Protein AF-A0AAV9AKY5-F1 (afdb_monomer)

Secondary structure (DSSP, 8-state):
----PPPTT-TT-EEEEEEEEE---TTSS----EEEEEETTEEEEEEE--TT-EEEEEEEEE-SSS---EEEEEEEES----SEEEEEE--GGGTTTTTT-BTTB-EE-------S-SS-----

Sequence (124 aa):
MKETKPHAWFASKKYLVRVVLFYGNYDGLDNPPEFELYVGVDHWTTTTVGRGKEKAYEVVMVARTETVSVCVVNTKKGTPYLSAIELRPLGDGGSSLYAAATEDTCLRLVARHNYAPLTEKKTR

Mean predicted aligned error: 7.84 Å

pLDDT: mean 86.22, std 16.0, range [32.88, 98.5]

InterPro domains:
  IPR024788 Malectin-like domain [PF12819] (12-117)

Radius of gyration: 18.37 Å; Cα contacts (8 Å, |Δi|>4): 212; chains: 1; bounding box: 49×57×39 Å

Foldseek 3Di:
DDPDDPDVVLPFWKKKKKFKDACQCPVVPQFWFWWWKDKPPHTQDIDTAHHGDMDMKIKIARDPDPDIDIDIGHPVRDDDDTPDIDIGTPPPVVCVPPVVHDNPDMDIDPDDDDPDDPDDPPDD

Structure (mmCIF, N/CA/C/O backbone):
data_AF-A0AAV9AKY5-F1
#
_entry.id   AF-A0AAV9AKY5-F1
#
loop_
_atom_site.group_PDB
_atom_site.id
_atom_site.type_symbol
_atom_site.label_atom_id
_atom_site.label_alt_id
_atom_site.label_comp_id
_atom_site.label_asym_id
_atom_site.label_entity_id
_atom_site.label_seq_id
_atom_site.pdbx_PDB_ins_code
_atom_site.Cartn_x
_atom_site.Cartn_y
_atom_site.Cartn_z
_atom_site.occupancy
_atom_site.B_iso_or_equiv
_atom_site.auth_seq_id
_atom_site.auth_comp_id
_atom_site.auth_asym_id
_atom_site.auth_atom_id
_atom_site.pdbx_PDB_model_num
ATOM 1 N N . MET A 1 1 ? 4.614 28.261 19.248 1.00 37.91 1 MET A N 1
ATOM 2 C CA . MET A 1 1 ? 4.718 26.812 18.971 1.00 37.91 1 MET A CA 1
ATOM 3 C C . MET A 1 1 ? 6.139 26.573 18.495 1.00 37.91 1 MET A C 1
ATOM 5 O O . MET A 1 1 ? 6.581 27.317 17.632 1.00 37.91 1 MET A O 1
ATOM 9 N N . LYS A 1 2 ? 6.904 25.693 19.147 1.00 32.88 2 LYS A N 1
ATOM 10 C CA . LYS A 1 2 ? 8.306 25.455 18.777 1.00 32.88 2 LYS A CA 1
ATOM 11 C C . LYS A 1 2 ? 8.331 24.328 17.751 1.00 32.88 2 LYS A C 1
ATOM 13 O O . LYS A 1 2 ? 7.910 23.225 18.079 1.00 32.88 2 LYS A O 1
ATOM 18 N N . GLU A 1 3 ? 8.801 24.612 16.543 1.00 42.66 3 GLU A N 1
ATOM 19 C CA . GLU A 1 3 ? 9.197 23.569 15.600 1.00 42.66 3 GLU A CA 1
ATOM 20 C C . GLU A 1 3 ? 10.328 22.758 16.233 1.00 42.66 3 GLU A C 1
ATOM 22 O O . GLU A 1 3 ? 11.429 23.256 16.482 1.00 42.66 3 GLU A O 1
ATOM 27 N N . THR A 1 4 ? 10.044 21.501 16.547 1.00 54.22 4 THR A N 1
ATOM 28 C CA . THR A 1 4 ? 11.067 20.523 16.891 1.00 54.22 4 THR A CA 1
ATOM 29 C C . THR A 1 4 ? 11.760 20.115 15.601 1.00 54.22 4 THR A C 1
ATOM 31 O O . THR A 1 4 ? 11.161 19.449 14.758 1.00 54.22 4 THR A O 1
ATOM 34 N N . LYS A 1 5 ? 13.022 20.523 15.436 1.00 45.28 5 LYS A N 1
ATOM 35 C CA . LYS A 1 5 ? 13.882 20.009 14.366 1.00 45.28 5 LYS A CA 1
ATOM 36 C C . LYS A 1 5 ? 13.920 18.476 14.456 1.00 45.28 5 LYS A C 1
ATOM 38 O O . LYS A 1 5 ? 14.198 17.971 15.547 1.00 45.28 5 LYS A O 1
ATOM 43 N N . PRO A 1 6 ? 13.665 17.735 13.365 1.00 54.16 6 PRO A N 1
ATOM 44 C CA . PRO A 1 6 ? 13.803 16.287 13.388 1.00 54.16 6 PRO A CA 1
ATOM 45 C C . PRO A 1 6 ? 15.248 15.917 13.750 1.00 54.16 6 PRO A C 1
ATOM 47 O O . PRO A 1 6 ? 16.206 16.517 13.257 1.00 54.16 6 PRO A O 1
ATOM 50 N N . HIS A 1 7 ? 15.405 14.955 14.661 1.00 48.97 7 HIS A N 1
ATOM 51 C CA . HIS A 1 7 ? 16.712 14.440 15.061 1.00 48.97 7 HIS A CA 1
ATOM 52 C C . HIS A 1 7 ? 17.438 13.873 13.827 1.00 48.97 7 HIS A C 1
ATOM 54 O O . HIS A 1 7 ? 16.904 13.027 13.110 1.00 48.97 7 HIS A O 1
ATOM 60 N N . ALA A 1 8 ? 18.673 14.328 13.596 1.00 48.06 8 ALA A N 1
ATOM 61 C CA . ALA A 1 8 ? 19.461 14.128 12.374 1.00 48.06 8 ALA A CA 1
ATOM 62 C C . ALA A 1 8 ? 19.927 12.678 12.078 1.00 48.06 8 ALA A C 1
ATOM 64 O O . ALA A 1 8 ? 20.847 12.482 11.291 1.00 48.06 8 ALA A O 1
ATOM 65 N N . TRP A 1 9 ? 19.301 11.653 12.663 1.00 48.50 9 TRP A N 1
ATOM 66 C CA . TRP A 1 9 ? 19.495 10.246 12.278 1.00 48.50 9 TRP A CA 1
ATOM 67 C C . TRP A 1 9 ? 18.325 9.676 11.454 1.00 48.50 9 TRP A C 1
ATOM 69 O O . TRP A 1 9 ? 18.459 8.611 10.852 1.00 48.50 9 TRP A O 1
ATOM 79 N N . PHE A 1 10 ? 17.193 10.389 11.381 1.00 46.19 10 PHE A N 1
ATOM 80 C CA . PHE A 1 10 ? 16.037 10.012 10.555 1.00 46.19 10 PHE A CA 1
ATOM 81 C C . PHE A 1 10 ? 16.149 10.426 9.086 1.00 46.19 10 PHE A C 1
ATOM 83 O O . PHE A 1 10 ? 15.226 10.154 8.321 1.00 46.19 10 PHE A O 1
ATOM 90 N N . ALA A 1 11 ? 17.255 11.060 8.685 1.00 49.91 11 ALA A N 1
ATOM 91 C CA . ALA A 1 11 ? 17.459 11.548 7.327 1.00 49.91 11 ALA A CA 1
ATOM 92 C C . ALA A 1 11 ? 17.107 10.469 6.280 1.00 49.91 11 ALA A C 1
ATOM 94 O O . ALA A 1 11 ? 17.794 9.458 6.135 1.00 49.91 11 ALA A O 1
ATOM 95 N N . SER A 1 12 ? 15.994 10.700 5.582 1.00 66.38 12 SER A N 1
ATOM 96 C CA . SER A 1 12 ? 15.617 10.076 4.311 1.00 66.38 12 SER A CA 1
ATOM 97 C C . SER A 1 12 ? 15.521 8.542 4.277 1.00 66.38 12 SER A C 1
ATOM 99 O O . SER A 1 12 ? 15.795 7.934 3.240 1.00 66.38 12 SER A O 1
ATOM 101 N N . LYS A 1 13 ? 15.087 7.883 5.363 1.00 81.94 13 LYS A N 1
ATOM 102 C CA . LYS A 1 13 ? 14.812 6.433 5.311 1.00 81.94 13 LYS A CA 1
ATOM 103 C C . LYS A 1 13 ? 13.571 6.145 4.467 1.00 81.94 13 LYS A C 1
ATOM 105 O O . LYS A 1 13 ? 12.464 6.582 4.788 1.00 81.94 13 LYS A O 1
ATOM 110 N N . LYS A 1 14 ? 13.765 5.373 3.396 1.00 89.06 14 LYS A N 1
ATOM 111 C CA . LYS A 1 14 ? 12.687 4.899 2.527 1.00 89.06 14 LYS A CA 1
ATOM 112 C C . LYS A 1 14 ? 12.095 3.598 3.046 1.00 89.06 14 LYS A C 1
ATOM 114 O O . LYS A 1 14 ? 12.814 2.685 3.462 1.00 89.06 14 LYS A O 1
ATOM 119 N N . TYR A 1 15 ? 10.779 3.509 2.950 1.00 92.19 15 TYR A N 1
ATOM 120 C CA . TYR A 1 15 ? 10.002 2.350 3.349 1.00 92.19 15 TYR A CA 1
ATOM 121 C C . TYR A 1 15 ? 9.133 1.886 2.193 1.00 92.19 15 TYR A C 1
ATOM 123 O O . TYR A 1 15 ? 8.537 2.701 1.491 1.00 92.19 15 TYR A O 1
ATOM 131 N N . LEU A 1 16 ? 9.040 0.570 2.034 1.00 94.94 16 LEU A N 1
ATOM 132 C CA . LEU A 1 16 ? 7.984 -0.066 1.267 1.00 94.94 16 LEU A CA 1
ATOM 133 C C . LEU A 1 16 ? 6.809 -0.330 2.210 1.00 94.94 16 LEU A C 1
ATOM 135 O O . LEU A 1 16 ? 6.948 -1.073 3.184 1.00 94.94 16 LEU A O 1
ATOM 139 N N . VAL A 1 17 ? 5.665 0.266 1.901 1.00 96.88 17 VAL A N 1
ATOM 140 C CA . VAL A 1 17 ? 4.377 -0.036 2.522 1.00 96.88 17 VAL A CA 1
ATOM 141 C C . VAL A 1 17 ? 3.616 -0.946 1.571 1.00 96.88 17 VAL A C 1
ATOM 143 O O . VAL A 1 17 ? 3.423 -0.602 0.402 1.00 96.88 17 VAL A O 1
ATOM 146 N N . ARG A 1 18 ? 3.185 -2.109 2.059 1.00 98.06 18 ARG A N 1
ATOM 147 C CA . ARG A 1 18 ? 2.375 -3.061 1.296 1.00 98.06 18 ARG A CA 1
ATOM 148 C C . ARG A 1 18 ? 1.078 -3.345 2.036 1.00 98.06 18 ARG A C 1
ATOM 150 O O . ARG A 1 18 ? 1.096 -3.694 3.210 1.00 98.06 18 ARG A O 1
ATOM 157 N N . VAL A 1 19 ? -0.040 -3.220 1.334 1.00 98.19 19 VAL A N 1
ATOM 158 C CA . VAL A 1 19 ? -1.368 -3.600 1.825 1.00 98.19 19 VAL A CA 1
ATOM 159 C C . VAL A 1 19 ? -1.845 -4.807 1.032 1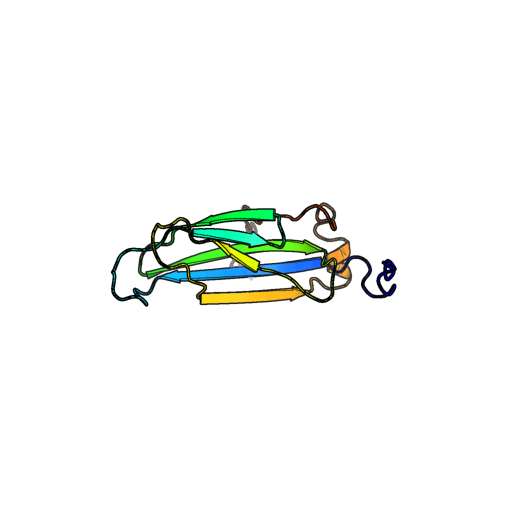.00 98.19 19 VAL A C 1
ATOM 161 O O . VAL A 1 19 ? -1.767 -4.797 -0.196 1.00 98.19 19 VAL A O 1
ATOM 164 N N . VAL A 1 20 ? -2.350 -5.829 1.721 1.00 98.12 20 VAL A N 1
ATOM 165 C CA . VAL A 1 20 ? -2.939 -7.026 1.109 1.00 98.12 20 VAL A CA 1
ATOM 166 C C . VAL A 1 20 ? -4.425 -7.083 1.434 1.00 98.12 20 VAL A C 1
ATOM 168 O O . VAL A 1 20 ? -4.833 -6.913 2.585 1.00 98.12 20 VAL A O 1
ATOM 171 N N . LEU A 1 21 ? -5.226 -7.331 0.403 1.00 97.81 21 LEU A N 1
ATOM 172 C CA . LEU A 1 21 ? -6.674 -7.443 0.459 1.00 97.81 21 LEU A CA 1
ATOM 173 C C . LEU A 1 21 ? -7.096 -8.829 -0.020 1.00 97.81 21 LEU A C 1
ATOM 175 O O . LEU A 1 21 ? -6.776 -9.221 -1.141 1.0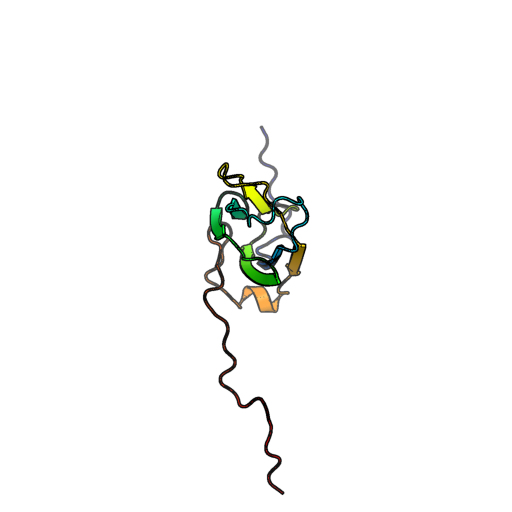0 97.81 21 LEU A O 1
ATOM 179 N N . PHE A 1 22 ? -7.863 -9.528 0.803 1.00 97.25 22 PHE A N 1
ATOM 180 C CA . PHE A 1 22 ? -8.572 -10.749 0.453 1.00 97.25 22 PHE A CA 1
ATOM 181 C C . PHE A 1 22 ? -9.999 -10.694 1.015 1.00 97.25 22 PHE A C 1
ATOM 183 O O . PHE A 1 22 ? -10.194 -10.743 2.233 1.00 97.25 22 PHE A O 1
ATOM 190 N N . TYR A 1 23 ? -11.008 -10.590 0.142 1.00 96.25 23 TYR A N 1
ATOM 191 C CA . TYR A 1 23 ? -12.408 -10.613 0.576 1.00 96.25 23 TYR A CA 1
ATOM 192 C C . TYR A 1 23 ? -12.908 -12.056 0.698 1.00 96.25 23 TYR A C 1
ATOM 194 O O . TYR A 1 23 ? -13.169 -12.737 -0.298 1.00 96.25 23 TYR A O 1
ATOM 202 N N . GLY A 1 24 ? -13.063 -12.509 1.941 1.00 94.81 24 GLY A N 1
ATOM 203 C CA . GLY A 1 24 ? -13.581 -13.834 2.291 1.00 94.81 24 GLY A CA 1
ATOM 204 C C . GLY A 1 24 ? -15.050 -13.854 2.721 1.00 94.81 24 GLY A C 1
ATOM 205 O O . GLY A 1 24 ? -15.442 -14.809 3.381 1.00 94.81 24 GLY A O 1
ATOM 206 N N . ASN A 1 25 ? -15.843 -12.821 2.398 1.00 95.19 25 ASN A N 1
ATOM 207 C CA . ASN A 1 25 ? -17.187 -12.607 2.961 1.00 95.19 25 ASN A CA 1
ATOM 208 C C . ASN A 1 25 ? -17.181 -12.486 4.502 1.00 95.19 25 ASN A C 1
ATOM 210 O O . ASN A 1 25 ? -17.965 -13.125 5.199 1.00 95.19 25 ASN A O 1
ATOM 214 N N . TYR A 1 26 ? -16.253 -11.692 5.046 1.00 91.31 26 TYR A N 1
ATOM 215 C CA . TYR A 1 26 ? -16.064 -11.566 6.499 1.00 91.31 26 TYR A CA 1
ATOM 216 C C . TYR A 1 26 ? -17.241 -10.875 7.210 1.00 91.31 26 TYR A C 1
ATOM 218 O O . TYR A 1 26 ? -17.409 -11.035 8.415 1.00 91.31 26 TYR A O 1
ATOM 226 N N . ASP A 1 27 ? -18.029 -10.092 6.471 1.00 93.12 27 ASP A N 1
ATOM 227 C CA . ASP A 1 27 ? -19.187 -9.339 6.952 1.00 93.12 27 ASP A CA 1
ATOM 228 C C . ASP A 1 27 ? -20.523 -10.052 6.685 1.00 93.12 27 ASP A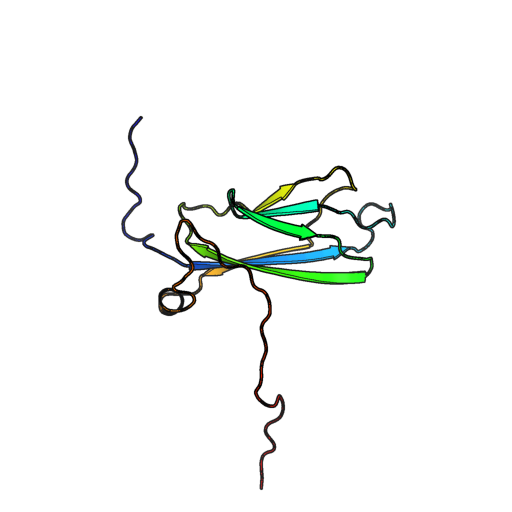 C 1
ATOM 230 O O . ASP A 1 27 ? -21.572 -9.562 7.096 1.00 93.12 27 ASP A O 1
ATOM 234 N N . GLY A 1 28 ? -20.502 -11.211 6.017 1.00 95.56 28 GLY A N 1
ATOM 235 C CA . GLY A 1 28 ? -21.695 -12.001 5.713 1.00 95.56 28 GLY A CA 1
ATOM 236 C C . GLY A 1 28 ? -22.608 -11.403 4.637 1.00 95.56 28 GLY A C 1
ATOM 237 O O . GLY A 1 28 ? -23.691 -11.941 4.415 1.00 95.56 28 GLY A O 1
ATOM 238 N N . LEU A 1 29 ? -22.201 -10.321 3.965 1.00 95.00 29 LEU A N 1
ATOM 239 C CA . LEU A 1 29 ? -23.017 -9.632 2.956 1.00 95.00 29 LEU A CA 1
ATOM 240 C C . LEU A 1 29 ? -22.863 -10.207 1.542 1.00 95.00 29 LEU A C 1
ATOM 242 O O . LEU A 1 29 ? -23.664 -9.893 0.666 1.00 95.00 29 LEU A O 1
ATOM 246 N N . ASP A 1 30 ? -21.823 -11.011 1.316 1.00 94.44 30 ASP A N 1
ATOM 247 C CA . ASP A 1 30 ? -21.403 -11.550 0.016 1.00 94.44 30 ASP A CA 1
ATOM 248 C C . ASP A 1 30 ? -21.270 -10.475 -1.079 1.00 94.44 30 ASP A C 1
ATOM 250 O O . ASP A 1 30 ? -21.406 -10.740 -2.273 1.00 94.44 30 ASP A O 1
ATOM 254 N N . ASN A 1 31 ? -20.984 -9.240 -0.662 1.00 95.00 31 ASN A N 1
ATOM 255 C CA . ASN A 1 31 ? -20.898 -8.072 -1.521 1.00 95.00 31 ASN A CA 1
ATOM 256 C C . ASN A 1 31 ? -19.566 -7.350 -1.271 1.00 95.00 31 ASN A C 1
ATOM 258 O O . ASN A 1 31 ? -19.447 -6.611 -0.291 1.00 95.00 31 ASN A O 1
ATOM 262 N N . PRO A 1 32 ? -18.556 -7.554 -2.135 1.00 95.75 32 PRO A N 1
ATOM 263 C CA . PRO A 1 32 ? -17.249 -6.934 -1.978 1.00 95.75 32 PRO A CA 1
ATOM 264 C C . PRO A 1 32 ? -17.327 -5.402 -1.874 1.00 95.75 32 PRO A C 1
ATOM 266 O O . PRO A 1 32 ? -17.882 -4.763 -2.772 1.00 95.75 32 PRO A O 1
ATOM 269 N N . PRO A 1 33 ? -16.737 -4.791 -0.833 1.00 96.75 33 PRO A N 1
ATOM 270 C CA . PRO A 1 33 ? -16.804 -3.351 -0.650 1.00 96.75 33 PRO A CA 1
ATOM 271 C C . PRO A 1 33 ? -15.890 -2.609 -1.634 1.00 96.75 33 PRO A C 1
ATOM 273 O O . PRO A 1 33 ? -14.872 -3.136 -2.096 1.00 96.75 33 PRO A O 1
ATOM 276 N N . GLU A 1 34 ? -16.233 -1.353 -1.915 1.00 98.06 34 GLU A N 1
ATOM 277 C CA . GLU A 1 34 ? -15.346 -0.386 -2.572 1.00 98.06 34 GLU A CA 1
ATOM 278 C C . GLU A 1 34 ? -14.898 0.663 -1.550 1.00 98.06 34 GLU A C 1
ATOM 280 O O . GLU A 1 34 ? -15.706 1.218 -0.801 1.00 98.06 34 GLU A O 1
ATOM 285 N N . PHE A 1 35 ? -13.601 0.940 -1.492 1.00 98.38 35 PHE A N 1
ATOM 286 C CA . PHE A 1 35 ? -13.033 1.912 -0.562 1.00 98.38 35 PHE A CA 1
ATOM 287 C C . PHE A 1 35 ? -11.727 2.491 -1.098 1.00 98.38 35 PHE A C 1
ATOM 289 O O . PHE A 1 35 ? -11.178 2.012 -2.092 1.00 98.38 35 PHE A O 1
ATOM 296 N N . GLU A 1 36 ? -11.228 3.533 -0.443 1.00 98.50 36 GLU A N 1
ATOM 297 C CA . GLU A 1 36 ? -9.984 4.193 -0.832 1.00 98.50 36 GLU A CA 1
ATOM 298 C C . GLU A 1 36 ? -8.888 3.960 0.198 1.00 98.50 36 GLU A C 1
ATOM 300 O O . GLU A 1 36 ? -9.136 3.877 1.403 1.00 98.50 36 GLU A O 1
ATOM 305 N N . LEU A 1 37 ? -7.663 3.859 -0.303 1.00 98.12 37 LEU A N 1
ATOM 306 C CA . LEU A 1 37 ? -6.447 3.802 0.484 1.00 98.12 37 LEU A CA 1
ATOM 307 C C . LEU A 1 37 ? -5.672 5.098 0.294 1.00 98.12 37 LEU A C 1
ATOM 309 O O . LEU A 1 37 ? -5.540 5.603 -0.824 1.00 98.12 37 LEU A O 1
ATOM 313 N N . TYR A 1 38 ? -5.118 5.582 1.396 1.00 96.69 38 TYR A N 1
ATOM 314 C CA . TYR A 1 38 ? -4.218 6.722 1.444 1.00 96.69 38 TYR A CA 1
ATOM 315 C C . TYR A 1 38 ? -2.972 6.358 2.243 1.00 96.69 38 TYR A C 1
ATOM 317 O O . TYR A 1 38 ? -3.020 5.541 3.166 1.00 96.69 38 TYR A O 1
ATOM 325 N N . VAL A 1 39 ? -1.865 7.003 1.901 1.00 93.25 39 VAL A N 1
ATOM 326 C CA . VAL A 1 39 ? -0.613 6.955 2.655 1.00 93.25 39 VAL A CA 1
ATOM 327 C C . VAL A 1 39 ? -0.273 8.375 3.094 1.00 93.25 39 VAL A C 1
ATOM 329 O O . VAL A 1 39 ? -0.062 9.265 2.277 1.00 93.25 39 VAL A O 1
ATOM 332 N N . GLY A 1 40 ? -0.316 8.627 4.401 1.00 89.00 40 GLY A N 1
ATOM 333 C CA . GLY A 1 40 ? -0.381 9.995 4.910 1.00 89.00 40 GLY A CA 1
ATOM 334 C C . GLY A 1 40 ? -1.621 10.719 4.372 1.00 89.00 40 GLY A C 1
ATOM 335 O O . GLY A 1 40 ? -2.747 10.285 4.617 1.00 89.00 40 GLY A O 1
ATOM 336 N N . VAL A 1 41 ? -1.405 11.817 3.647 1.00 89.38 41 VAL A N 1
ATOM 337 C CA . VAL A 1 41 ? -2.462 12.608 2.988 1.00 89.38 41 VAL A CA 1
ATOM 338 C C . VAL A 1 41 ? -2.615 12.282 1.498 1.00 89.38 41 VAL A C 1
ATOM 340 O O . VAL A 1 41 ? -3.541 12.778 0.859 1.00 89.38 41 VAL A O 1
ATOM 343 N N . ASP A 1 42 ? -1.740 11.439 0.946 1.00 90.69 42 ASP A N 1
ATOM 344 C CA . ASP A 1 42 ? -1.694 11.155 -0.485 1.00 90.69 42 ASP A CA 1
ATOM 345 C C . ASP A 1 42 ? -2.645 10.017 -0.852 1.00 90.69 42 ASP A C 1
ATOM 347 O O . ASP A 1 42 ? -2.622 8.942 -0.238 1.00 90.69 42 ASP A O 1
ATOM 351 N N . HIS A 1 43 ? -3.475 10.240 -1.878 1.00 94.75 43 HIS A N 1
ATOM 352 C CA . HIS A 1 43 ? -4.320 9.186 -2.440 1.00 94.75 43 HIS A CA 1
ATOM 353 C C . HIS A 1 43 ? -3.439 8.102 -3.050 1.00 94.75 43 HIS A C 1
ATOM 355 O O . HIS A 1 43 ? -2.584 8.366 -3.896 1.00 94.75 43 HIS A O 1
ATOM 361 N N . TRP A 1 44 ? -3.662 6.867 -2.619 1.00 95.62 44 TRP A N 1
ATOM 362 C CA . TRP A 1 44 ? -2.926 5.717 -3.116 1.00 95.62 44 TRP A CA 1
ATOM 363 C C . TRP A 1 44 ? -3.735 4.996 -4.193 1.00 95.62 44 TRP A C 1
ATOM 365 O O . TRP A 1 44 ? -3.241 4.767 -5.302 1.00 95.62 44 TRP A O 1
ATOM 375 N N . THR A 1 45 ? -4.967 4.592 -3.878 1.00 97.06 45 THR A N 1
ATOM 376 C CA . THR A 1 45 ? -5.829 3.874 -4.823 1.00 97.06 45 THR A CA 1
ATOM 377 C C . THR A 1 45 ? -7.271 3.793 -4.328 1.00 97.06 45 THR A C 1
ATOM 379 O O . THR A 1 45 ? -7.521 3.713 -3.128 1.00 97.06 45 THR A O 1
ATOM 382 N N . THR A 1 46 ? -8.214 3.716 -5.264 1.00 97.88 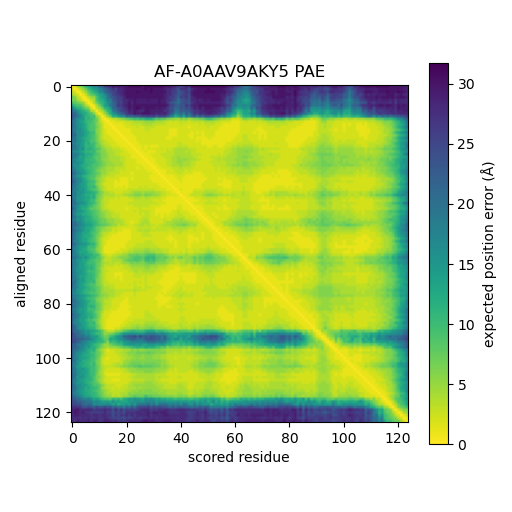46 THR A N 1
ATOM 383 C CA . THR A 1 46 ? -9.579 3.234 -5.017 1.00 97.88 46 THR A CA 1
ATOM 384 C C . THR A 1 46 ? -9.625 1.752 -5.387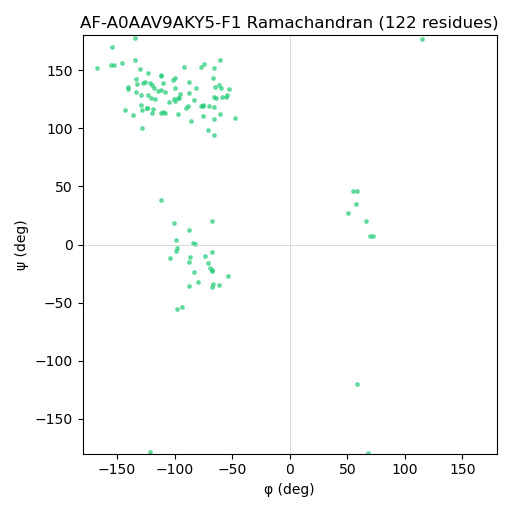 1.00 97.88 46 THR A C 1
ATOM 386 O O . THR A 1 46 ? -9.153 1.354 -6.457 1.00 97.88 46 THR A O 1
ATOM 389 N N . THR A 1 47 ? -10.139 0.908 -4.497 1.00 97.12 47 THR A N 1
ATOM 390 C CA . THR A 1 47 ? -10.046 -0.548 -4.622 1.00 97.12 47 THR A CA 1
ATOM 391 C C . THR A 1 47 ? -11.372 -1.243 -4.355 1.00 97.12 47 THR A C 1
ATOM 393 O O . THR A 1 47 ? -12.128 -0.877 -3.460 1.00 97.12 47 THR A O 1
ATOM 396 N N . THR A 1 48 ? -11.610 -2.295 -5.135 1.00 96.62 48 THR A N 1
ATOM 397 C CA . THR A 1 48 ? -12.599 -3.339 -4.885 1.00 96.62 48 THR A CA 1
ATOM 398 C C . THR A 1 48 ? -11.967 -4.672 -5.286 1.00 96.62 48 THR A C 1
ATOM 400 O O . THR A 1 48 ? -11.307 -4.779 -6.327 1.00 96.62 48 THR A O 1
ATOM 403 N N . VAL A 1 49 ? -12.097 -5.686 -4.431 1.00 95.62 49 VAL A N 1
ATOM 404 C CA . VAL A 1 49 ? -11.498 -7.010 -4.643 1.00 95.62 49 VAL A CA 1
ATOM 405 C C . VAL A 1 49 ? -12.587 -8.051 -4.487 1.00 95.62 49 VAL A C 1
ATOM 407 O O . VAL A 1 49 ? -13.153 -8.202 -3.410 1.00 95.62 49 VAL A O 1
ATOM 410 N N . GLY A 1 50 ? -12.882 -8.752 -5.582 1.00 93.44 50 GLY A N 1
ATOM 411 C CA . GLY A 1 50 ? -13.927 -9.772 -5.612 1.00 93.44 50 GLY A CA 1
ATOM 412 C C . 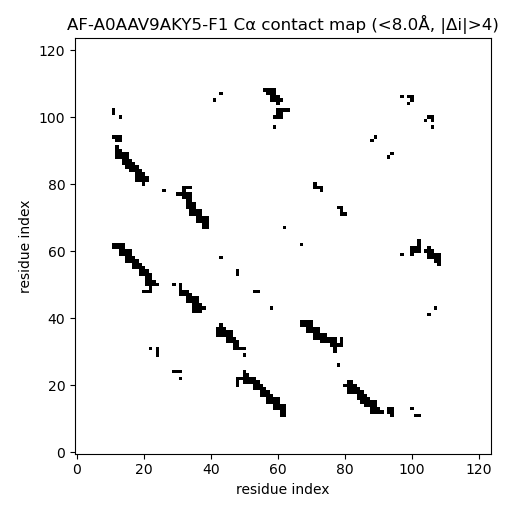GLY A 1 50 ? -13.670 -10.925 -4.638 1.00 93.44 50 GLY A C 1
ATOM 413 O O . GLY A 1 50 ? -12.533 -11.191 -4.250 1.00 93.44 50 GLY A O 1
ATOM 414 N N . ARG A 1 51 ? -14.739 -11.643 -4.283 1.00 93.31 51 ARG A N 1
ATOM 415 C CA . ARG A 1 51 ? -14.679 -12.791 -3.371 1.00 93.31 51 ARG A CA 1
ATOM 416 C C . ARG A 1 51 ? -13.646 -13.828 -3.813 1.00 93.31 51 ARG A C 1
ATOM 418 O O . ARG A 1 51 ? -13.584 -14.192 -4.987 1.00 93.31 51 ARG A O 1
ATOM 425 N N . GLY A 1 52 ? -12.846 -14.295 -2.855 1.00 91.19 52 GLY A N 1
ATOM 426 C CA . GLY A 1 52 ? -11.814 -15.310 -3.078 1.00 91.19 52 GLY A CA 1
ATOM 427 C C . GLY A 1 52 ? -10.622 -14.835 -3.915 1.00 91.19 52 GLY A C 1
ATOM 428 O O . GLY A 1 52 ? -9.783 -15.654 -4.282 1.00 91.19 52 GLY A O 1
ATOM 429 N N . LYS A 1 53 ? -10.535 -13.537 -4.234 1.00 93.38 53 LYS A N 1
ATOM 430 C CA . LYS A 1 53 ? -9.379 -12.944 -4.911 1.00 93.38 53 LYS A CA 1
ATOM 431 C C . LYS A 1 53 ? -8.491 -12.246 -3.893 1.00 93.38 53 LYS A C 1
ATOM 433 O O . LYS A 1 53 ? -8.982 -11.603 -2.968 1.00 93.38 53 LYS A O 1
ATOM 438 N N . GLU A 1 54 ? -7.186 -12.342 -4.111 1.00 95.19 54 GLU A N 1
ATOM 439 C CA . GLU A 1 54 ? -6.189 -11.548 -3.403 1.00 95.19 54 GLU A CA 1
ATOM 440 C C . GLU A 1 54 ? -5.722 -10.396 -4.296 1.00 95.19 54 GLU A C 1
ATOM 442 O O . GLU A 1 54 ? -5.546 -10.559 -5.508 1.00 95.19 54 GLU A O 1
ATOM 447 N N . LYS A 1 55 ? -5.496 -9.227 -3.700 1.00 96.88 55 LYS A N 1
ATOM 448 C CA . LYS A 1 55 ? -4.804 -8.120 -4.353 1.00 96.88 55 LYS A CA 1
ATOM 449 C C . LYS A 1 55 ? -3.879 -7.420 -3.372 1.00 96.88 55 LYS A C 1
ATOM 451 O O . LYS A 1 55 ? -4.280 -7.113 -2.253 1.00 96.88 55 LYS A O 1
ATOM 456 N N . ALA A 1 56 ? -2.663 -7.125 -3.819 1.00 97.44 56 ALA A N 1
ATOM 457 C CA . ALA A 1 56 ? -1.706 -6.335 -3.062 1.00 97.44 56 ALA A CA 1
ATOM 458 C C . ALA A 1 56 ? -1.468 -4.976 -3.727 1.00 97.44 56 ALA A C 1
ATOM 460 O O . ALA A 1 56 ? -1.445 -4.864 -4.954 1.00 97.44 56 ALA A O 1
ATOM 461 N N . TYR A 1 57 ? -1.254 -3.962 -2.900 1.00 98.06 57 TYR A N 1
ATOM 462 C CA . TYR A 1 57 ? -0.851 -2.625 -3.308 1.00 98.06 57 TYR A CA 1
ATOM 463 C C . TYR A 1 57 ? 0.465 -2.281 -2.626 1.00 98.06 57 TYR A C 1
ATOM 465 O O . TYR A 1 57 ? 0.641 -2.580 -1.447 1.00 98.06 57 TYR A O 1
ATOM 473 N N . GLU A 1 58 ? 1.380 -1.643 -3.357 1.00 97.94 58 GLU A N 1
ATOM 474 C CA . GLU A 1 58 ? 2.686 -1.226 -2.835 1.00 97.94 58 GLU A CA 1
ATOM 475 C C . GLU A 1 58 ? 2.950 0.264 -3.087 1.00 97.94 58 GLU A C 1
ATOM 477 O O . GLU A 1 58 ? 2.655 0.778 -4.173 1.00 97.94 58 GLU A O 1
ATOM 482 N N . VAL A 1 59 ? 3.523 0.934 -2.085 1.00 96.94 59 VAL A N 1
ATOM 483 C CA . VAL A 1 59 ? 4.061 2.297 -2.166 1.00 96.94 59 VAL A CA 1
ATOM 484 C C . VAL A 1 59 ? 5.447 2.342 -1.540 1.00 96.94 59 VAL A C 1
ATOM 486 O O . VAL A 1 59 ? 5.672 1.788 -0.467 1.00 96.94 59 VAL A O 1
ATOM 489 N N . VAL A 1 60 ? 6.366 3.050 -2.192 1.00 94.62 60 VAL A N 1
ATOM 490 C CA . VAL A 1 60 ? 7.618 3.505 -1.587 1.00 94.62 60 VAL A CA 1
ATOM 491 C C . VAL A 1 60 ? 7.447 4.947 -1.122 1.00 94.62 60 VAL A C 1
ATOM 493 O O . VAL A 1 60 ? 7.082 5.813 -1.917 1.00 94.62 60 VAL A O 1
ATOM 496 N N . MET A 1 61 ? 7.730 5.211 0.150 1.00 92.69 61 MET A N 1
ATOM 497 C CA . MET A 1 61 ? 7.646 6.546 0.749 1.00 92.69 61 MET A CA 1
ATOM 498 C C . MET A 1 61 ? 8.874 6.853 1.605 1.00 92.69 61 MET A C 1
ATOM 500 O O . MET A 1 61 ? 9.548 5.938 2.083 1.00 92.69 61 MET A O 1
ATOM 504 N N . VAL A 1 62 ? 9.133 8.138 1.843 1.00 89.88 62 VAL A N 1
ATOM 505 C CA . VAL A 1 62 ? 10.073 8.592 2.874 1.00 89.88 62 VAL A CA 1
ATOM 506 C C . VAL A 1 62 ? 9.279 8.920 4.139 1.00 89.88 62 VAL A C 1
ATOM 508 O O . VAL A 1 62 ? 8.308 9.674 4.090 1.00 89.88 62 VAL A O 1
ATOM 51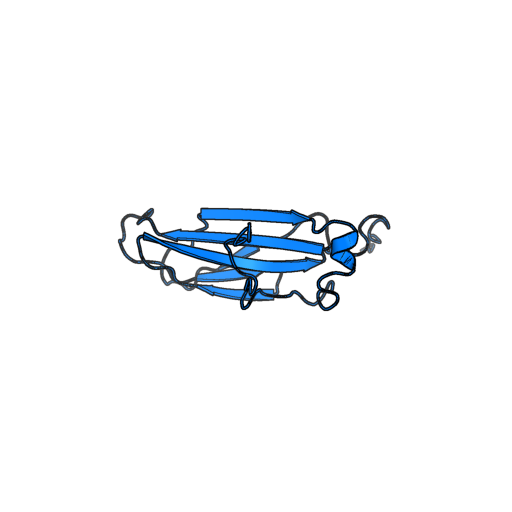1 N N . ALA A 1 63 ? 9.658 8.332 5.276 1.00 85.44 63 ALA A N 1
ATOM 512 C CA . ALA A 1 63 ? 8.982 8.610 6.542 1.00 85.44 63 ALA A CA 1
ATOM 513 C C . ALA A 1 63 ? 9.393 9.993 7.076 1.00 85.44 63 ALA A C 1
ATOM 515 O O . ALA A 1 63 ? 10.567 10.227 7.347 1.00 85.44 63 ALA A O 1
ATOM 516 N N . ARG A 1 64 ? 8.416 10.894 7.245 1.00 82.00 64 ARG A N 1
ATOM 517 C CA . ARG A 1 64 ? 8.625 12.253 7.790 1.00 82.00 64 ARG A CA 1
ATOM 518 C C . ARG A 1 64 ? 8.651 12.300 9.316 1.00 82.00 64 ARG A C 1
ATOM 520 O O . ARG A 1 64 ? 9.155 13.245 9.912 1.00 82.00 64 ARG A O 1
ATOM 527 N N . THR A 1 65 ? 8.029 11.308 9.942 1.00 84.56 65 THR A N 1
ATOM 528 C CA . THR A 1 65 ? 7.889 11.199 11.394 1.00 84.56 65 THR A CA 1
ATOM 529 C C . THR A 1 65 ? 8.206 9.773 11.822 1.00 84.56 65 THR A C 1
ATOM 531 O O . THR A 1 65 ? 8.418 8.893 10.988 1.00 84.56 65 THR A O 1
ATOM 534 N N . GLU A 1 66 ? 8.177 9.526 13.126 1.00 85.00 66 GLU A N 1
ATOM 535 C CA . GLU A 1 66 ? 8.329 8.186 13.702 1.00 85.00 66 GLU A CA 1
ATOM 536 C C . GLU A 1 66 ? 7.149 7.252 13.376 1.00 85.00 66 GLU A C 1
ATOM 538 O O . GLU A 1 66 ? 7.200 6.059 13.666 1.00 85.00 66 GLU A O 1
ATOM 543 N N . THR A 1 67 ? 6.091 7.780 12.750 1.00 87.19 67 THR A N 1
ATOM 544 C CA . THR A 1 67 ? 4.882 7.040 12.386 1.00 87.19 67 THR A CA 1
ATOM 545 C C . THR A 1 67 ? 4.589 7.116 10.890 1.00 87.19 67 THR A C 1
ATOM 547 O O . THR A 1 67 ? 4.855 8.120 10.224 1.00 87.19 67 THR A O 1
ATOM 550 N N . VAL A 1 68 ? 4.000 6.039 10.370 1.00 89.44 68 VAL A N 1
ATOM 551 C CA . VAL A 1 68 ? 3.439 5.960 9.020 1.00 89.44 68 VAL A CA 1
ATOM 552 C C . VAL A 1 68 ? 1.943 5.719 9.150 1.00 89.44 68 VAL A C 1
ATOM 554 O O . VAL A 1 68 ? 1.524 4.750 9.781 1.00 89.44 68 VAL A O 1
ATOM 557 N N . SER A 1 69 ? 1.145 6.585 8.531 1.00 92.50 69 SER A N 1
ATOM 558 C CA . SER A 1 69 ? -0.311 6.459 8.518 1.00 92.50 69 SER A CA 1
ATOM 559 C C . SER A 1 69 ? -0.771 5.840 7.206 1.00 92.50 69 SER A C 1
ATOM 561 O O . SER A 1 69 ? -0.497 6.379 6.135 1.00 92.50 69 SER A O 1
ATOM 563 N N . VAL A 1 70 ? -1.500 4.732 7.295 1.00 95.50 70 VAL A N 1
ATOM 564 C CA . VAL A 1 70 ? -2.277 4.174 6.183 1.00 95.50 70 VAL A CA 1
ATOM 565 C C . VAL A 1 70 ? -3.742 4.405 6.514 1.00 95.50 70 VAL A C 1
ATOM 567 O O . VAL A 1 70 ? -4.251 3.843 7.483 1.00 95.50 70 VAL A O 1
ATOM 570 N N . CYS A 1 71 ? -4.410 5.257 5.742 1.00 96.31 71 CYS A N 1
ATOM 571 C CA . CYS A 1 71 ? -5.806 5.601 5.989 1.00 96.31 71 CYS A CA 1
ATOM 572 C C . CYS A 1 71 ? -6.707 4.802 5.048 1.00 96.31 71 CYS A C 1
ATOM 574 O O . CYS A 1 71 ? -6.451 4.714 3.846 1.00 96.31 71 CYS A O 1
ATOM 576 N N . VAL A 1 72 ? -7.775 4.238 5.610 1.00 97.62 72 VAL A N 1
ATOM 577 C CA . VAL A 1 72 ? -8.792 3.488 4.874 1.00 97.62 72 VAL A CA 1
ATOM 578 C C . VAL A 1 72 ? -10.084 4.291 4.904 1.00 97.62 72 VAL A C 1
ATOM 580 O O . VAL A 1 72 ? -10.671 4.490 5.967 1.00 97.62 72 VAL A O 1
ATOM 583 N N . VAL A 1 73 ? -10.518 4.780 3.746 1.00 98.12 73 VAL A N 1
ATOM 584 C CA . VAL A 1 73 ? -11.662 5.688 3.634 1.00 98.12 73 VAL A CA 1
ATOM 585 C C . VAL A 1 73 ? -12.868 4.936 3.091 1.00 98.12 73 VAL A C 1
ATOM 587 O O . VAL A 1 73 ? -12.835 4.356 2.006 1.00 98.12 73 VAL A O 1
ATOM 590 N N . ASN A 1 74 ? -13.958 4.957 3.854 1.00 97.06 74 ASN A N 1
ATOM 591 C CA . ASN A 1 74 ? -15.222 4.360 3.447 1.00 97.06 74 ASN A CA 1
ATOM 592 C C . ASN A 1 74 ? -15.926 5.244 2.403 1.00 97.06 74 ASN A C 1
ATOM 594 O O . ASN A 1 74 ? -16.315 6.371 2.701 1.00 97.06 74 ASN A O 1
ATOM 598 N N . THR A 1 75 ? -16.158 4.704 1.204 1.00 97.88 75 THR A N 1
ATOM 599 C CA . THR A 1 75 ? -16.872 5.394 0.108 1.00 97.88 75 THR A CA 1
ATOM 600 C C . THR A 1 75 ? -18.395 5.202 0.156 1.00 97.88 75 THR A C 1
ATOM 602 O O . THR A 1 75 ? -19.105 5.533 -0.791 1.00 97.88 75 THR A O 1
ATOM 605 N N . LYS A 1 76 ? -18.915 4.676 1.272 1.00 97.25 76 LYS A N 1
ATOM 606 C CA . LYS A 1 76 ? -20.313 4.273 1.507 1.00 97.25 76 LYS A CA 1
ATOM 607 C C . LYS A 1 76 ? -20.775 3.082 0.660 1.00 97.25 76 LYS A C 1
ATOM 609 O O . LYS A 1 76 ? -21.973 2.855 0.523 1.00 97.25 76 LYS A O 1
ATOM 614 N N . LYS A 1 77 ? -19.836 2.291 0.134 1.00 96.56 77 LYS A N 1
ATOM 615 C CA . LYS A 1 77 ? -20.088 1.093 -0.684 1.00 96.56 77 LYS A CA 1
ATOM 616 C C . LYS A 1 77 ? -19.690 -0.200 0.039 1.00 96.56 77 LYS A C 1
ATOM 618 O O . LYS A 1 77 ? -19.143 -1.109 -0.573 1.00 96.56 77 LYS A O 1
ATOM 623 N N . GLY A 1 78 ? -19.943 -0.264 1.345 1.00 95.00 78 GLY A N 1
ATOM 624 C CA . GLY A 1 78 ? -19.604 -1.394 2.218 1.00 95.00 78 GLY A CA 1
ATOM 625 C C . GLY A 1 78 ? -18.562 -1.037 3.281 1.00 95.00 78 GLY A C 1
ATOM 626 O O . GLY A 1 78 ? -18.079 0.094 3.342 1.00 95.00 78 GLY A O 1
ATOM 627 N N . THR A 1 79 ? -18.247 -1.987 4.158 1.00 96.38 79 THR A N 1
ATOM 628 C CA . THR A 1 79 ? -17.265 -1.783 5.233 1.00 96.38 79 THR A CA 1
ATOM 629 C C . THR A 1 79 ? -15.858 -2.016 4.679 1.00 96.38 79 THR A C 1
ATOM 631 O O . THR A 1 79 ? -15.606 -3.077 4.120 1.00 96.38 79 THR A O 1
ATOM 634 N N . PRO A 1 80 ? -14.921 -1.061 4.792 1.00 96.75 80 PRO A N 1
ATOM 635 C CA . PRO A 1 80 ? -13.551 -1.293 4.355 1.00 96.75 80 PRO A CA 1
ATOM 636 C C . PRO A 1 80 ? -12.846 -2.354 5.203 1.00 96.75 80 PRO A C 1
ATOM 638 O O . PRO A 1 80 ? -13.130 -2.502 6.392 1.00 96.75 80 PRO A O 1
ATOM 641 N N . TYR A 1 81 ? -11.879 -3.048 4.610 1.00 95.38 81 TYR A N 1
ATOM 642 C CA . TYR A 1 81 ? -11.103 -4.082 5.291 1.00 95.38 81 TYR A CA 1
ATOM 643 C C . TYR A 1 81 ? -9.663 -4.104 4.790 1.00 95.38 81 TYR A C 1
ATOM 645 O O . TYR A 1 81 ? -9.379 -3.703 3.663 1.00 95.38 81 TYR A O 1
ATOM 653 N N . LEU A 1 82 ? -8.764 -4.621 5.624 1.00 96.75 82 LEU A N 1
ATOM 654 C CA . LEU A 1 82 ? -7.384 -4.926 5.271 1.00 96.75 82 LEU A CA 1
ATOM 655 C C . LEU A 1 82 ? -7.065 -6.323 5.797 1.00 96.75 82 LEU A C 1
ATOM 657 O O . LEU A 1 82 ? -7.347 -6.616 6.956 1.00 96.75 82 LEU A O 1
ATOM 661 N N . SER A 1 83 ? -6.486 -7.183 4.962 1.00 96.69 83 SER A N 1
ATOM 662 C CA . SER A 1 83 ? -6.096 -8.534 5.383 1.00 96.69 83 SER A CA 1
ATOM 663 C C . SER A 1 83 ? -4.690 -8.549 5.982 1.00 96.69 83 SER A C 1
ATOM 665 O O . SER A 1 83 ? -4.444 -9.273 6.941 1.00 96.69 83 SER A O 1
ATOM 667 N N . ALA A 1 84 ? -3.777 -7.732 5.449 1.00 97.62 84 ALA A N 1
ATOM 668 C CA . ALA A 1 84 ? -2.460 -7.504 6.035 1.00 97.62 84 ALA A CA 1
ATOM 669 C C . ALA A 1 84 ? -1.906 -6.121 5.670 1.00 97.62 84 ALA A C 1
ATOM 671 O O . ALA A 1 84 ? -2.236 -5.559 4.621 1.00 97.62 84 ALA A O 1
ATOM 672 N N . ILE A 1 85 ? -1.023 -5.608 6.528 1.00 97.56 85 ILE A N 1
ATOM 673 C CA . ILE A 1 85 ? -0.190 -4.431 6.275 1.00 97.56 85 ILE A CA 1
ATOM 674 C C . ILE A 1 85 ? 1.253 -4.813 6.595 1.00 97.56 85 ILE A C 1
ATOM 676 O O . ILE A 1 85 ? 1.538 -5.316 7.680 1.00 97.56 85 ILE A O 1
ATOM 680 N N . GLU A 1 86 ? 2.164 -4.554 5.666 1.00 97.56 86 GLU A N 1
ATOM 681 C CA . GLU A 1 86 ? 3.599 -4.741 5.851 1.00 97.56 86 GLU A CA 1
ATOM 682 C C . GLU A 1 86 ? 4.312 -3.395 5.716 1.00 97.56 86 GLU A C 1
ATOM 684 O O . GLU A 1 86 ? 4.076 -2.641 4.769 1.00 97.56 86 GLU A O 1
ATOM 689 N N . LEU A 1 87 ? 5.230 -3.123 6.643 1.00 95.25 87 LEU A N 1
ATOM 690 C CA . LEU A 1 87 ? 6.135 -1.980 6.598 1.00 95.25 87 LEU A CA 1
ATOM 691 C C . LEU A 1 87 ? 7.569 -2.503 6.554 1.00 95.25 87 LEU A C 1
ATOM 693 O O . LEU A 1 87 ? 8.022 -3.164 7.489 1.00 95.25 87 LEU A O 1
ATOM 697 N N . ARG A 1 88 ? 8.288 -2.225 5.464 1.00 93.31 88 ARG A N 1
ATOM 698 C CA . ARG A 1 88 ? 9.643 -2.746 5.248 1.00 93.31 88 ARG A CA 1
ATOM 699 C C . ARG A 1 88 ? 10.630 -1.603 5.013 1.00 93.31 88 ARG A C 1
ATOM 701 O O . ARG A 1 88 ? 10.487 -0.903 4.009 1.00 93.31 88 ARG A O 1
ATOM 708 N N . PRO A 1 89 ? 11.640 -1.407 5.879 1.00 90.94 89 PRO A N 1
ATOM 709 C CA . PRO A 1 89 ? 12.723 -0.479 5.579 1.00 90.94 89 PRO A CA 1
ATOM 710 C C . PRO A 1 89 ? 13.508 -0.989 4.366 1.00 90.94 89 PRO A C 1
ATOM 712 O O . PRO A 1 89 ? 13.824 -2.176 4.284 1.00 90.94 89 PRO A O 1
ATOM 715 N N . LEU A 1 90 ? 13.842 -0.101 3.427 1.00 89.19 90 LEU A N 1
ATOM 716 C CA . LEU A 1 90 ? 14.616 -0.468 2.232 1.00 89.19 90 LEU A CA 1
ATOM 717 C C . LEU A 1 90 ? 16.140 -0.485 2.472 1.00 89.19 90 LEU A C 1
ATOM 719 O O . LEU A 1 90 ? 16.900 -0.807 1.561 1.00 89.19 90 LEU A O 1
ATOM 723 N N . GLY A 1 91 ? 16.584 -0.204 3.703 1.00 78.25 91 GLY A N 1
ATOM 724 C CA . GLY A 1 91 ? 17.996 -0.171 4.099 1.00 78.25 91 GLY A CA 1
ATOM 725 C C . GLY A 1 91 ? 18.781 0.979 3.461 1.00 78.25 91 GLY A C 1
ATOM 726 O O . GLY A 1 91 ? 18.237 1.764 2.688 1.00 78.25 91 GLY A O 1
ATOM 727 N N . ASP A 1 92 ? 20.077 1.067 3.765 1.00 69.69 92 ASP A N 1
ATOM 728 C CA . ASP A 1 92 ? 20.932 2.180 3.315 1.00 69.69 92 ASP A CA 1
ATOM 729 C C . ASP A 1 92 ? 21.132 2.187 1.788 1.00 69.69 92 ASP A C 1
ATOM 731 O O . ASP A 1 92 ? 21.134 3.243 1.156 1.00 69.69 92 ASP A O 1
ATOM 735 N N . GLY A 1 93 ? 21.193 1.004 1.161 1.00 63.12 93 GLY A N 1
ATOM 736 C CA . GLY A 1 93 ? 21.156 0.862 -0.303 1.00 63.12 93 GLY A CA 1
ATOM 737 C C . GLY A 1 93 ? 19.791 1.210 -0.912 1.00 63.12 93 GLY A C 1
ATOM 738 O O . GLY A 1 93 ? 19.695 1.549 -2.087 1.00 63.12 93 GLY A O 1
ATOM 739 N N . GLY A 1 94 ? 18.730 1.189 -0.105 1.00 62.00 94 GLY A N 1
ATOM 740 C CA . GLY A 1 94 ? 17.397 1.639 -0.481 1.00 62.00 94 GLY A CA 1
ATOM 741 C C . GLY A 1 94 ? 17.311 3.140 -0.724 1.00 62.00 94 GLY A C 1
ATOM 742 O O . GLY A 1 94 ? 16.425 3.565 -1.452 1.00 62.00 94 GLY A O 1
ATOM 743 N N . SER A 1 95 ? 18.225 3.940 -0.167 1.00 64.50 95 SER A N 1
ATOM 744 C CA . SER A 1 95 ? 18.259 5.390 -0.381 1.00 64.50 95 SER A CA 1
ATOM 745 C C . SER A 1 95 ? 18.618 5.756 -1.824 1.00 64.50 95 SER A C 1
ATOM 747 O O . SER A 1 95 ? 18.034 6.697 -2.365 1.00 64.50 95 SER A O 1
ATOM 749 N N . SER A 1 96 ? 19.511 4.997 -2.474 1.00 73.44 96 SER A N 1
ATOM 750 C CA . SER A 1 96 ? 19.833 5.176 -3.899 1.00 73.44 96 SER A CA 1
ATOM 751 C C . SER A 1 96 ? 18.782 4.544 -4.815 1.00 73.44 96 SER A C 1
ATOM 753 O O . SER A 1 96 ? 18.477 5.085 -5.880 1.00 73.44 96 SER A O 1
ATOM 755 N N . LEU A 1 97 ? 18.165 3.440 -4.384 1.00 79.75 97 LEU A N 1
ATOM 756 C CA . LEU A 1 97 ? 16.999 2.877 -5.054 1.00 79.75 97 LEU A CA 1
ATOM 757 C C . LEU A 1 97 ? 15.807 3.841 -4.926 1.00 79.75 97 LEU A C 1
ATOM 759 O O . LEU A 1 97 ? 15.617 4.522 -3.919 1.00 79.75 97 LEU A O 1
ATOM 763 N N . TYR A 1 98 ? 14.987 3.940 -5.974 1.00 87.44 98 TYR A N 1
ATOM 764 C CA . TYR A 1 98 ? 13.794 4.797 -5.964 1.00 87.44 98 TYR A CA 1
ATOM 765 C C . TYR A 1 98 ? 14.094 6.269 -5.615 1.00 87.44 98 TYR A C 1
ATOM 767 O O . TYR A 1 98 ? 13.422 6.857 -4.771 1.00 87.44 98 TYR A O 1
ATOM 775 N N . ALA A 1 99 ? 15.127 6.877 -6.213 1.00 87.06 99 ALA A N 1
ATOM 776 C CA . ALA A 1 99 ? 15.535 8.268 -5.952 1.00 87.06 99 ALA A CA 1
ATOM 777 C C . ALA A 1 99 ? 14.403 9.303 -6.117 1.00 87.06 99 ALA A C 1
ATOM 779 O O . ALA A 1 99 ? 14.413 10.328 -5.448 1.00 87.06 99 ALA A O 1
ATOM 780 N N . ALA A 1 100 ? 13.410 9.004 -6.958 1.00 89.81 100 ALA A N 1
ATOM 781 C CA . ALA A 1 100 ? 12.234 9.845 -7.162 1.00 89.81 100 ALA A CA 1
ATOM 782 C C . ALA A 1 100 ? 11.257 9.868 -5.967 1.00 89.81 100 ALA A C 1
ATOM 784 O O . ALA A 1 100 ? 10.399 10.742 -5.917 1.00 89.81 100 ALA A O 1
ATOM 785 N N . ALA A 1 101 ? 11.364 8.928 -5.018 1.00 90.00 101 ALA A N 1
ATOM 786 C CA . ALA A 1 101 ? 10.614 8.991 -3.769 1.00 90.00 101 ALA A CA 1
ATOM 787 C C . ALA A 1 101 ? 11.280 10.009 -2.834 1.00 90.00 101 ALA A C 1
ATOM 789 O O . ALA A 1 101 ? 12.436 9.828 -2.438 1.00 90.00 101 ALA A O 1
ATOM 790 N N . THR A 1 102 ? 10.540 11.048 -2.469 1.00 88.75 102 THR A N 1
ATOM 791 C CA . THR A 1 102 ? 10.970 12.119 -1.564 1.00 88.75 102 THR A CA 1
ATOM 792 C C . THR A 1 102 ? 10.025 12.187 -0.366 1.00 88.75 102 THR A C 1
ATOM 794 O O . THR A 1 102 ? 9.100 11.383 -0.240 1.00 88.75 102 THR A O 1
ATOM 797 N N . GLU A 1 103 ? 10.247 13.132 0.545 1.00 85.56 103 GLU A N 1
ATOM 798 C CA . GLU A 1 103 ? 9.310 13.373 1.649 1.00 85.56 103 GLU A CA 1
ATOM 799 C C . GLU A 1 103 ? 7.925 13.790 1.134 1.00 85.56 103 GLU A C 1
ATOM 801 O O . GLU A 1 103 ? 6.921 13.363 1.700 1.00 85.56 103 GLU A O 1
ATOM 806 N N . ASP A 1 104 ? 7.868 14.533 0.025 1.00 86.75 104 ASP A N 1
ATOM 807 C CA . ASP A 1 104 ? 6.647 15.046 -0.616 1.00 86.75 104 ASP A CA 1
ATOM 808 C C . ASP A 1 104 ? 6.156 14.225 -1.804 1.00 86.75 104 ASP A C 1
ATOM 810 O O . ASP A 1 104 ? 5.203 14.603 -2.480 1.00 86.75 104 ASP A O 1
ATOM 814 N N . THR A 1 105 ? 6.808 13.110 -2.108 1.00 89.44 105 THR A N 1
ATOM 815 C CA . THR A 1 105 ? 6.437 12.292 -3.259 1.00 89.44 105 THR A CA 1
ATOM 816 C C . THR A 1 105 ? 6.611 10.825 -2.935 1.00 89.44 105 THR A C 1
ATOM 818 O O . THR A 1 105 ? 7.724 10.337 -2.738 1.00 89.44 105 THR A O 1
ATOM 821 N N . CYS A 1 106 ? 5.497 10.101 -2.935 1.00 92.19 106 CYS A N 1
ATOM 822 C CA . CYS A 1 106 ? 5.496 8.652 -2.859 1.00 92.19 106 CYS A CA 1
ATOM 823 C C . CYS A 1 106 ? 5.490 8.023 -4.264 1.00 92.19 106 CYS A C 1
ATOM 825 O O . CYS A 1 106 ? 5.005 8.604 -5.235 1.00 92.19 106 CYS A O 1
ATOM 827 N N . LEU A 1 107 ? 6.039 6.813 -4.384 1.00 94.19 107 LEU A N 1
ATOM 828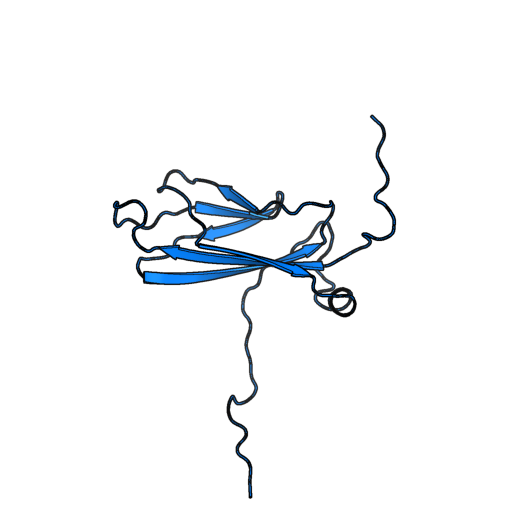 C 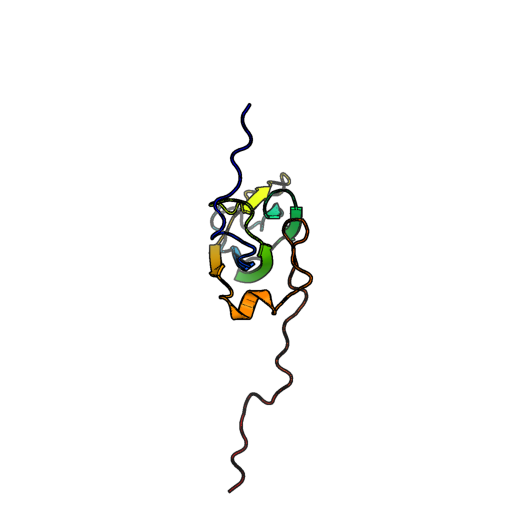CA . LEU A 1 107 ? 6.013 6.039 -5.625 1.00 94.19 107 LEU A CA 1
ATOM 829 C C . LEU A 1 107 ? 5.094 4.839 -5.458 1.00 94.19 107 LEU A C 1
ATOM 831 O O . LEU A 1 107 ? 5.395 3.914 -4.705 1.00 94.19 107 LEU A O 1
ATOM 835 N N . ARG A 1 108 ? 3.992 4.823 -6.202 1.00 95.25 108 ARG A N 1
ATOM 836 C CA . ARG A 1 108 ? 3.088 3.675 -6.275 1.00 95.25 108 ARG A CA 1
ATOM 837 C C . ARG A 1 108 ? 3.633 2.633 -7.248 1.00 95.25 108 ARG A C 1
ATOM 839 O O . ARG A 1 108 ? 3.993 2.964 -8.378 1.00 95.25 108 ARG A O 1
ATOM 846 N N . LEU A 1 109 ? 3.619 1.361 -6.857 1.00 96.19 109 LEU A N 1
ATOM 847 C CA . LEU A 1 109 ? 3.934 0.280 -7.785 1.00 96.19 109 LEU A CA 1
ATOM 848 C C . LEU A 1 109 ? 2.863 0.199 -8.884 1.00 96.19 109 LEU A C 1
ATOM 850 O O . LEU A 1 109 ? 1.667 0.085 -8.605 1.00 96.19 109 LEU A O 1
ATOM 854 N N . VAL A 1 110 ? 3.306 0.221 -10.141 1.00 94.69 110 VAL A N 1
ATOM 855 C CA . VAL A 1 110 ? 2.456 -0.080 -11.303 1.00 94.69 110 VAL A CA 1
ATOM 856 C C . VAL A 1 110 ? 2.580 -1.556 -11.660 1.00 94.69 110 VAL A C 1
ATOM 858 O O . VAL A 1 110 ? 1.581 -2.266 -11.699 1.00 94.69 110 VAL A O 1
ATOM 861 N N . ALA A 1 111 ? 3.810 -2.025 -11.862 1.00 93.94 111 ALA A N 1
ATOM 862 C CA . ALA A 1 111 ? 4.109 -3.425 -12.101 1.00 93.94 111 ALA A CA 1
ATOM 863 C C . ALA A 1 111 ? 5.553 -3.746 -11.700 1.00 93.94 111 ALA A C 1
ATOM 865 O O . ALA A 1 111 ? 6.426 -2.877 -11.710 1.00 93.94 111 ALA A O 1
ATOM 866 N N . ARG A 1 112 ? 5.804 -5.013 -11.369 1.00 92.75 112 ARG A N 1
ATOM 867 C CA . ARG A 1 112 ? 7.141 -5.571 -11.156 1.00 92.75 112 ARG A CA 1
ATOM 868 C C . ARG A 1 112 ? 7.243 -6.839 -11.989 1.00 92.75 112 ARG A C 1
ATOM 870 O O . ARG A 1 112 ? 6.460 -7.763 -11.789 1.00 92.75 112 ARG A O 1
ATOM 877 N N . HIS A 1 113 ? 8.197 -6.876 -12.910 1.00 93.00 113 HIS A N 1
ATOM 878 C CA . HIS A 1 113 ? 8.399 -8.004 -13.812 1.00 93.00 113 HIS A CA 1
ATOM 879 C C . HIS A 1 113 ? 9.792 -8.588 -13.610 1.00 93.00 113 HIS A C 1
ATOM 881 O O . HIS A 1 113 ? 10.769 -7.848 -13.508 1.00 93.00 113 HIS A O 1
ATOM 887 N N . ASN A 1 114 ? 9.875 -9.915 -13.579 1.00 91.00 114 ASN A N 1
ATOM 888 C CA . ASN A 1 114 ? 11.133 -10.618 -13.765 1.00 91.00 114 ASN A CA 1
ATOM 889 C C . ASN A 1 114 ? 11.216 -11.043 -15.235 1.00 91.00 114 ASN A C 1
ATOM 891 O O . ASN A 1 114 ? 10.426 -11.875 -15.674 1.00 91.00 114 ASN A O 1
ATOM 895 N N . TYR A 1 115 ? 12.139 -10.446 -15.987 1.00 89.62 115 TYR A N 1
ATOM 896 C CA . TYR A 1 115 ? 12.362 -10.790 -17.395 1.00 89.62 115 TYR A CA 1
ATOM 897 C C . TYR A 1 115 ? 13.335 -11.961 -17.577 1.00 89.62 115 TYR A C 1
ATOM 899 O O . TYR A 1 115 ? 13.463 -12.480 -18.684 1.00 89.62 115 TYR A O 1
ATOM 907 N N . ALA A 1 116 ? 14.028 -12.377 -16.514 1.00 89.12 116 ALA A N 1
ATOM 908 C CA . ALA A 1 116 ? 14.924 -13.519 -16.570 1.00 89.12 116 ALA A CA 1
ATOM 909 C C . ALA A 1 116 ? 14.135 -14.845 -16.543 1.00 89.12 116 ALA A C 1
ATOM 911 O O . ALA A 1 116 ? 13.041 -14.906 -15.969 1.00 89.12 116 ALA A O 1
ATOM 912 N N . PRO A 1 117 ? 14.683 -15.930 -17.125 1.00 85.56 117 PRO A N 1
ATOM 913 C CA . PRO A 1 117 ? 14.067 -17.248 -17.049 1.00 85.56 117 PRO A CA 1
ATOM 914 C C . PRO A 1 117 ? 13.962 -17.714 -15.593 1.00 85.56 117 PRO A C 1
ATOM 916 O O . PRO A 1 117 ? 14.918 -17.608 -14.830 1.00 85.56 117 PRO A O 1
ATOM 919 N N . LEU A 1 118 ? 12.822 -18.300 -15.224 1.00 79.94 118 LEU A N 1
ATOM 920 C CA . LEU A 1 118 ? 12.630 -18.899 -13.895 1.00 79.94 118 LEU A CA 1
ATOM 921 C C . LEU A 1 118 ? 13.382 -20.232 -13.726 1.00 79.94 118 LEU A C 1
ATOM 923 O O . LEU A 1 118 ? 13.460 -20.762 -12.622 1.00 79.94 118 LEU A O 1
ATOM 927 N N . THR A 1 119 ? 13.927 -20.777 -14.814 1.00 77.62 119 THR A N 1
ATOM 928 C CA . THR A 1 119 ? 14.687 -22.028 -14.829 1.00 77.62 119 THR A CA 1
ATOM 929 C C . THR A 1 119 ? 16.063 -21.791 -15.434 1.00 77.62 119 THR A C 1
ATOM 931 O O . THR A 1 119 ? 16.170 -21.483 -16.625 1.00 77.62 119 THR A O 1
ATOM 934 N N . GLU A 1 120 ? 17.119 -22.010 -14.656 1.00 63.59 120 GLU A N 1
ATOM 935 C CA . GLU A 1 120 ? 18.445 -22.250 -15.216 1.00 63.59 120 GLU A CA 1
ATOM 936 C C . GLU A 1 120 ? 18.404 -23.582 -15.975 1.00 63.59 120 GLU A C 1
ATOM 938 O O . GLU A 1 120 ? 18.339 -24.658 -15.376 1.00 63.59 120 GLU A O 1
ATOM 943 N N . LYS A 1 121 ? 18.441 -23.552 -17.310 1.00 59.47 121 LYS A N 1
ATOM 944 C CA . LYS A 1 121 ? 18.868 -24.745 -18.045 1.00 59.47 121 LYS A CA 1
ATOM 945 C C . LYS A 1 121 ? 20.364 -24.887 -17.799 1.00 59.47 121 LYS A C 1
ATOM 947 O O . LYS A 1 121 ? 21.161 -24.210 -18.437 1.00 59.47 121 LYS A O 1
ATOM 952 N N . LYS A 1 122 ? 20.734 -25.754 -16.858 1.00 56.28 122 LYS A N 1
ATOM 953 C CA . LYS A 1 122 ? 22.116 -26.193 -16.674 1.00 56.28 122 LYS A CA 1
ATOM 954 C C . LYS A 1 122 ? 22.511 -26.987 -17.922 1.00 56.28 122 LYS A C 1
ATOM 956 O O . LYS A 1 122 ? 22.175 -28.163 -18.044 1.00 56.28 122 LYS A O 1
ATOM 961 N N . THR A 1 123 ? 23.124 -26.326 -18.897 1.00 57.28 123 THR A N 1
ATOM 962 C CA . THR A 1 123 ? 23.710 -26.998 -20.058 1.00 57.28 123 THR A CA 1
ATOM 963 C C . THR A 1 123 ? 24.869 -27.849 -19.543 1.00 57.28 123 THR A C 1
ATOM 965 O O . THR A 1 123 ? 25.768 -27.326 -18.886 1.00 57.28 123 THR A O 1
ATOM 968 N N . ARG A 1 124 ? 24.764 -29.165 -19.741 1.00 53.22 124 ARG A N 1
ATOM 969 C CA . ARG A 1 124 ? 25.797 -30.148 -19.404 1.00 53.22 124 ARG A CA 1
ATOM 970 C C . ARG A 1 124 ? 26.984 -30.027 -20.351 1.00 53.22 124 ARG A C 1
ATOM 972 O O . ARG A 1 124 ? 26.727 -29.757 -21.544 1.00 53.22 124 ARG A O 1
#

Organism: Acorus gramineus (NCBI:txid55184)

Solvent-accessible surface area (backbone atoms only — not comparable to full-atom values): 7847 Å² total; per-residue (Å²): 135,82,87,76,75,78,67,88,82,56,75,69,49,32,30,41,40,35,42,34,39,57,35,77,49,87,83,74,72,78,63,65,31,39,27,34,40,25,52,64,91,43,83,69,48,77,46,68,49,55,75,83,35,76,51,75,49,47,33,36,34,31,54,87,55,102,63,84,51,75,42,79,45,68,70,82,46,49,74,73,82,72,70,44,78,45,82,40,76,47,56,80,73,27,50,72,45,67,65,83,38,35,80,91,30,69,41,70,66,87,81,88,82,79,90,67,77,96,62,84,81,79,80,129

Nearest PDB structures (foldseek):
  7laf-assembly1_B  TM=3.975E-01  e=1.907E+00  Homo sapiens
  3ks7-assembly2_C  TM=2.950E-01  e=7.823E-01  Bacteroides fragilis NCTC 9343
  4qhb-assembly3_D  TM=2.894E-01  e=1.804E+00  Phocaeicola vulgatus ATCC 8482
  4qhb-assembly1_B  TM=2.946E-01  e=1.613E+00  Phocaeicola vulgatus ATCC 8482
  4qhb-assembly2_A  TM=2.959E-01  e=2.016E+00  Phocaeicola vulgatus ATCC 8482